Protein AF-A0A2J0MYB4-F1 (afdb_monomer_lite)

Foldseek 3Di:
DPDPVVVVVVVVVVVVVVVVVVVVLVVVVVVDPPQLSVLCVLCVLVVVVVVCVVCCVVCVPVDPDPVDVVVVVVSVVVSVVSVVVSVVSVD

Secondary structure (DSSP, 8-state):
-TTHHHHHHHHHHHHHHHHHHHHHHHHHHHHS-HHHHHHHHTTHHHHHHHHHHHHHHH-TTT------HHHHHHHHHHHHHHHHHHHHH--

pLDDT: mean 76.75, std 11.8, range [44.22, 94.44]

Sequence (91 aa):
QKNQGSTVALFFTGQVAGALGFVLVNYAISLASVSLVNAMQGAQYAFLLIMIILIAKKFPKVMSEKLTGAVLVQKIFAIILISIGIGLIAF

Structure (mmCIF, N/CA/C/O backbone):
data_AF-A0A2J0MYB4-F1
#
_entry.id   AF-A0A2J0MYB4-F1
#
loop_
_atom_site.group_PDB
_atom_site.id
_atom_site.type_symbol
_atom_site.label_atom_id
_atom_site.label_alt_id
_atom_site.label_comp_id
_atom_site.label_asym_id
_atom_site.label_entity_id
_atom_site.label_seq_id
_atom_site.pdbx_PDB_ins_code
_atom_site.Cartn_x
_atom_site.Cartn_y
_atom_site.Cartn_z
_atom_site.occupancy
_atom_site.B_iso_or_equiv
_atom_site.auth_seq_id
_atom_site.auth_comp_id
_atom_site.auth_asym_id
_atom_site.auth_atom_id
_atom_site.pdbx_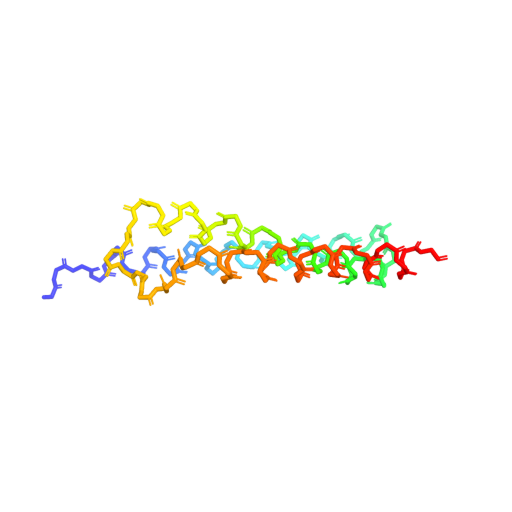PDB_model_num
ATOM 1 N N . GLN A 1 1 ? -23.276 -19.841 18.471 1.00 50.34 1 GLN A N 1
ATOM 2 C CA . GLN A 1 1 ? -22.881 -20.573 17.241 1.00 50.34 1 GLN A CA 1
ATOM 3 C C . GLN A 1 1 ? -23.500 -20.032 15.931 1.00 50.34 1 GLN A C 1
ATOM 5 O O . GLN A 1 1 ? -23.354 -20.670 14.899 1.00 50.34 1 GLN A O 1
ATOM 10 N N . LYS A 1 2 ? -24.115 -18.836 15.887 1.00 44.22 2 LYS A N 1
ATOM 11 C CA . LYS A 1 2 ? -24.895 -18.356 14.724 1.00 44.22 2 LYS A CA 1
ATOM 12 C C . LYS A 1 2 ? -24.166 -17.297 13.871 1.00 44.22 2 LYS A C 1
ATOM 14 O O . LYS A 1 2 ? -24.687 -16.202 13.724 1.00 44.22 2 LYS A O 1
ATOM 19 N N . ASN A 1 3 ? -22.958 -17.579 13.361 1.00 51.19 3 ASN A N 1
ATOM 20 C CA . ASN A 1 3 ? -22.342 -16.705 12.335 1.00 51.19 3 ASN A CA 1
ATOM 21 C C . ASN A 1 3 ? -21.205 -17.317 11.482 1.00 51.19 3 ASN A C 1
ATOM 23 O O . ASN A 1 3 ? -20.487 -16.577 10.816 1.00 51.19 3 ASN A O 1
ATOM 27 N N . GLN A 1 4 ? -21.021 -18.645 11.463 1.00 55.59 4 GLN A N 1
ATOM 28 C CA . GLN A 1 4 ? -19.910 -19.264 10.716 1.00 55.59 4 GLN A CA 1
ATOM 29 C C . GLN A 1 4 ? -20.013 -19.058 9.191 1.00 55.59 4 GLN A C 1
ATOM 31 O O . GLN A 1 4 ? -18.997 -18.808 8.553 1.00 55.59 4 GLN A O 1
ATOM 36 N N . GLY A 1 5 ? -21.222 -19.066 8.612 1.00 59.66 5 GLY A N 1
ATOM 37 C CA . GLY A 1 5 ? -21.415 -18.862 7.166 1.00 59.66 5 GLY A CA 1
ATOM 38 C C . GLY A 1 5 ? -20.935 -17.494 6.664 1.00 59.66 5 GLY A C 1
ATOM 39 O O . GLY A 1 5 ? -20.283 -17.412 5.627 1.00 59.66 5 GLY A O 1
ATOM 40 N N . SER A 1 6 ? -21.170 -16.426 7.433 1.00 63.69 6 SER A N 1
ATOM 41 C CA . SER A 1 6 ? -20.736 -15.067 7.074 1.00 63.69 6 SER A CA 1
ATOM 42 C C . SER A 1 6 ? -19.223 -14.882 7.212 1.00 63.69 6 SER A C 1
ATOM 44 O O . SER A 1 6 ? -18.614 -14.180 6.410 1.00 63.69 6 SER A O 1
ATOM 46 N N . THR A 1 7 ? -18.593 -15.533 8.197 1.00 75.38 7 THR A N 1
ATOM 47 C CA . THR A 1 7 ? -17.130 -15.496 8.363 1.00 75.38 7 THR A CA 1
ATOM 48 C C . THR A 1 7 ? -16.419 -16.282 7.264 1.00 75.38 7 THR A C 1
ATOM 50 O O . THR A 1 7 ? -15.418 -15.804 6.736 1.00 75.38 7 THR A O 1
ATOM 53 N N . VAL A 1 8 ? -16.952 -17.444 6.872 1.00 80.88 8 VAL A N 1
ATOM 54 C CA . VAL A 1 8 ? -16.407 -18.240 5.761 1.00 80.88 8 VAL A CA 1
ATOM 55 C C . VAL A 1 8 ? -16.547 -17.491 4.435 1.00 80.88 8 VAL A C 1
ATOM 57 O O . VAL A 1 8 ? -15.589 -17.443 3.670 1.00 80.88 8 VAL A O 1
ATOM 60 N N . ALA A 1 9 ? -17.687 -16.837 4.188 1.00 83.69 9 ALA A N 1
ATOM 61 C CA . ALA A 1 9 ? -17.871 -16.007 2.998 1.00 83.69 9 ALA A CA 1
ATOM 62 C C . ALA A 1 9 ? -16.874 -14.834 2.949 1.00 83.69 9 ALA A C 1
ATOM 64 O O . ALA A 1 9 ? -16.212 -14.638 1.933 1.00 83.69 9 ALA A O 1
ATOM 65 N N . LEU A 1 10 ? -16.697 -14.101 4.057 1.00 83.62 10 LEU A N 1
ATOM 66 C CA . LEU A 1 10 ? -15.706 -13.020 4.142 1.00 83.62 10 LEU A CA 1
ATOM 67 C C . LEU A 1 10 ? -14.275 -13.530 3.917 1.00 83.62 10 LEU A C 1
ATOM 69 O O . LEU A 1 10 ? -13.506 -12.913 3.177 1.00 83.62 10 LEU A O 1
ATOM 73 N N . PHE A 1 11 ? -13.931 -14.681 4.492 1.00 87.38 11 PHE A N 1
ATOM 74 C CA . PHE A 1 11 ? -12.629 -15.310 4.291 1.00 87.38 11 PHE A CA 1
ATOM 75 C C . PHE A 1 11 ? -12.389 -15.662 2.818 1.00 87.38 11 PHE A C 1
ATOM 77 O O . PHE A 1 11 ? -11.364 -15.277 2.255 1.00 87.38 11 PHE A O 1
ATOM 84 N N . PHE A 1 12 ? -13.361 -16.307 2.168 1.00 91.12 12 PHE A N 1
ATOM 85 C CA . PHE A 1 12 ? -13.281 -16.633 0.744 1.00 91.12 12 PHE A CA 1
ATOM 86 C C . PHE A 1 12 ? -13.161 -15.384 -0.129 1.00 91.12 12 PHE A C 1
ATOM 88 O O . PHE A 1 12 ? -12.335 -15.365 -1.037 1.00 91.12 12 PHE A O 1
ATOM 95 N N . THR A 1 13 ? -13.913 -14.317 0.159 1.00 87.94 13 THR A N 1
ATOM 96 C CA . THR A 1 13 ? -13.793 -13.068 -0.611 1.00 87.94 13 THR A CA 1
ATOM 97 C C . THR A 1 13 ? -12.397 -12.455 -0.510 1.00 87.94 13 THR A C 1
ATOM 99 O O . THR A 1 13 ? -11.846 -12.037 -1.527 1.00 87.94 13 THR A O 1
ATOM 102 N N . GLY A 1 14 ? -11.784 -12.462 0.679 1.00 88.06 14 GLY A N 1
ATOM 103 C CA . GLY A 1 14 ? -10.409 -11.993 0.856 1.00 88.06 14 GLY A CA 1
ATOM 104 C C . GLY A 1 14 ? -9.395 -12.876 0.128 1.00 88.06 14 GLY A C 1
ATOM 105 O O . GLY A 1 14 ? -8.477 -12.366 -0.511 1.00 88.06 14 GLY A O 1
ATOM 106 N N . GLN A 1 15 ? -9.588 -14.195 0.169 1.00 91.69 15 GLN A N 1
ATOM 107 C CA . GLN A 1 15 ? -8.694 -15.151 -0.478 1.00 91.69 15 GLN A CA 1
ATOM 108 C C . GLN A 1 15 ? -8.756 -15.046 -2.010 1.00 91.69 15 GLN A C 1
ATOM 110 O O . GLN A 1 15 ? -7.716 -15.019 -2.665 1.00 91.69 15 GLN A O 1
ATOM 115 N N . VAL A 1 16 ? -9.958 -14.898 -2.577 1.00 94.06 16 VAL A N 1
ATOM 116 C CA . VAL A 1 16 ? -10.160 -14.676 -4.017 1.00 94.06 16 VAL A CA 1
ATOM 117 C C . VAL A 1 16 ? -9.579 -13.330 -4.445 1.00 94.06 16 VAL A C 1
ATOM 119 O O . VAL A 1 16 ? -8.866 -13.276 -5.442 1.00 94.06 16 VAL A O 1
ATOM 122 N N . ALA A 1 17 ? -9.812 -12.255 -3.687 1.00 90.94 17 ALA A N 1
ATOM 123 C CA . ALA A 1 17 ? -9.224 -10.950 -3.985 1.00 90.94 17 ALA A CA 1
ATOM 124 C C . ALA A 1 17 ? -7.686 -10.993 -3.961 1.00 90.94 17 ALA A C 1
ATOM 126 O O . ALA A 1 17 ? -7.042 -10.432 -4.847 1.00 90.94 17 ALA A O 1
ATOM 127 N N . GLY A 1 18 ? -7.096 -11.703 -2.992 1.00 90.31 18 GLY A N 1
ATOM 128 C CA . GLY A 1 18 ? -5.650 -11.914 -2.915 1.00 90.31 18 GLY A CA 1
ATOM 129 C C . GLY A 1 18 ? -5.105 -12.731 -4.090 1.00 90.31 18 GLY A C 1
ATOM 130 O O . GLY A 1 18 ? -4.112 -12.338 -4.701 1.00 90.31 18 GLY A O 1
ATOM 131 N N . ALA A 1 19 ? -5.781 -13.824 -4.454 1.00 93.56 19 ALA A N 1
ATOM 132 C CA . ALA A 1 19 ? -5.403 -14.658 -5.593 1.00 93.56 19 ALA A CA 1
ATOM 133 C C . ALA A 1 19 ? -5.489 -13.891 -6.922 1.00 93.56 19 ALA A C 1
ATOM 135 O O . ALA A 1 19 ? -4.562 -13.949 -7.729 1.00 93.56 19 ALA A O 1
ATOM 136 N N . LEU A 1 20 ? -6.559 -13.118 -7.129 1.00 94.31 20 LEU A N 1
ATOM 137 C CA . LEU A 1 20 ? -6.694 -12.243 -8.294 1.00 94.31 20 LEU A CA 1
ATOM 138 C C . LEU A 1 20 ? -5.588 -11.187 -8.317 1.00 94.31 20 LEU A C 1
ATOM 140 O O . LEU A 1 20 ? -4.941 -11.015 -9.346 1.00 94.31 20 LEU A O 1
ATOM 144 N N . GLY A 1 21 ? -5.315 -10.535 -7.184 1.00 90.62 21 GLY A N 1
ATOM 145 C CA . GLY A 1 21 ? -4.219 -9.573 -7.066 1.00 90.62 21 GLY A CA 1
ATOM 146 C C . GLY A 1 21 ? -2.873 -10.173 -7.476 1.00 90.62 21 GLY A C 1
ATOM 147 O O . GLY A 1 21 ? -2.145 -9.570 -8.260 1.00 90.62 21 GLY A O 1
ATOM 148 N N . PHE A 1 22 ? -2.578 -11.394 -7.029 1.00 90.69 22 PHE A N 1
ATOM 149 C CA . PHE A 1 22 ? -1.359 -12.107 -7.411 1.00 90.69 22 PHE A CA 1
ATOM 150 C C . PHE A 1 22 ? -1.274 -12.360 -8.922 1.00 90.69 22 PHE A C 1
ATOM 152 O O . PHE A 1 22 ? -0.236 -12.097 -9.534 1.00 90.69 22 PHE A O 1
ATOM 159 N N . VAL A 1 23 ? -2.358 -12.828 -9.546 1.00 94.44 23 VAL A N 1
ATOM 160 C CA . VAL A 1 23 ? -2.396 -13.060 -11.000 1.00 94.44 23 VAL A CA 1
ATOM 161 C C . VAL A 1 23 ? -2.216 -11.750 -11.771 1.00 94.44 23 VAL A C 1
ATOM 163 O O . VAL A 1 23 ? -1.428 -11.706 -12.713 1.00 94.44 23 VAL A O 1
ATOM 166 N N . LEU A 1 24 ? -2.879 -10.669 -11.348 1.00 90.31 24 LEU A N 1
ATOM 167 C CA . LEU A 1 24 ? -2.761 -9.351 -11.980 1.00 90.31 24 LEU A CA 1
ATOM 168 C C . LEU A 1 24 ? -1.334 -8.791 -11.888 1.00 90.31 24 LEU A C 1
ATOM 170 O O . LEU A 1 24 ? -0.844 -8.218 -12.859 1.00 90.31 24 LEU A O 1
ATOM 174 N N . VAL A 1 25 ? -0.651 -8.980 -10.755 1.00 90.38 25 VAL A N 1
ATOM 175 C CA . VAL A 1 25 ? 0.750 -8.559 -10.589 1.00 90.38 25 VAL A CA 1
ATOM 176 C C . VAL A 1 25 ? 1.673 -9.360 -11.506 1.00 90.38 25 VAL A C 1
ATOM 178 O O . VAL A 1 25 ? 2.503 -8.772 -12.191 1.00 90.38 25 VAL A O 1
ATOM 181 N N . ASN A 1 26 ? 1.503 -10.683 -11.588 1.00 90.88 26 ASN A N 1
ATOM 182 C CA . ASN A 1 26 ? 2.294 -11.509 -12.508 1.00 90.88 26 ASN A CA 1
ATOM 183 C C . ASN A 1 26 ? 2.031 -11.148 -13.976 1.00 90.88 26 ASN A C 1
ATOM 185 O O . ASN A 1 26 ? 2.960 -11.112 -14.7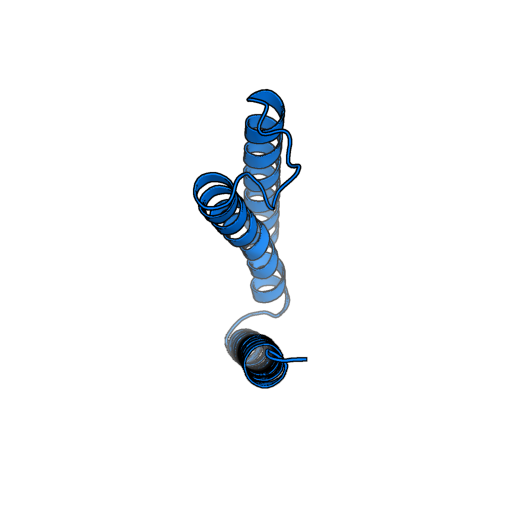80 1.00 90.88 26 ASN A O 1
ATOM 189 N N . TYR A 1 27 ? 0.788 -10.813 -14.321 1.00 91.69 27 TYR A N 1
ATOM 190 C CA . TYR A 1 27 ? 0.459 -10.305 -15.647 1.00 91.69 27 TYR A CA 1
ATOM 191 C C . TYR A 1 27 ? 1.138 -8.956 -15.929 1.00 91.69 27 TYR A C 1
ATOM 193 O O . TYR A 1 27 ? 1.716 -8.772 -16.997 1.00 91.69 27 TYR A O 1
ATOM 201 N N . ALA A 1 28 ? 1.163 -8.038 -14.959 1.00 88.12 28 ALA A N 1
ATOM 202 C CA . ALA A 1 28 ? 1.892 -6.778 -15.087 1.00 88.12 28 ALA A CA 1
ATOM 203 C C . ALA A 1 28 ? 3.406 -6.997 -15.261 1.00 88.12 28 ALA A C 1
ATOM 205 O O . ALA A 1 28 ? 4.021 -6.314 -16.073 1.00 88.12 28 ALA A O 1
ATOM 206 N N . ILE A 1 29 ? 3.993 -7.981 -14.568 1.00 90.06 29 ILE A N 1
ATOM 207 C CA . ILE A 1 29 ? 5.401 -8.385 -14.744 1.00 90.06 29 ILE A CA 1
ATOM 208 C C . ILE A 1 29 ? 5.654 -8.951 -16.150 1.00 90.06 29 ILE A C 1
ATOM 210 O O . ILE A 1 29 ? 6.745 -8.806 -16.687 1.00 90.06 29 ILE A O 1
ATOM 214 N N . SER A 1 30 ? 4.660 -9.580 -16.778 1.00 89.44 30 SER A N 1
ATOM 215 C CA . SER A 1 30 ? 4.788 -10.023 -18.170 1.00 89.44 30 SER A CA 1
ATOM 216 C C . SER A 1 30 ? 4.787 -8.861 -19.171 1.00 89.44 30 SER A C 1
ATOM 218 O O . SER A 1 30 ? 5.282 -9.037 -20.283 1.00 89.44 30 SER A O 1
ATOM 220 N N . LEU A 1 31 ? 4.199 -7.713 -18.821 1.00 85.94 31 LEU A N 1
ATOM 221 C CA . LEU A 1 31 ? 4.100 -6.534 -19.693 1.00 85.94 31 LEU A CA 1
ATOM 222 C C . LEU A 1 31 ? 5.200 -5.493 -19.425 1.00 85.94 31 LEU A C 1
ATOM 224 O O . LEU A 1 31 ? 5.576 -4.757 -20.334 1.00 85.94 31 LEU A O 1
ATOM 228 N N . ALA A 1 32 ? 5.687 -5.402 -18.188 1.00 84.75 32 ALA A N 1
ATOM 229 C CA . ALA A 1 32 ? 6.641 -4.399 -17.719 1.00 84.75 32 ALA A CA 1
ATOM 230 C C . ALA A 1 32 ? 7.823 -5.048 -16.980 1.00 84.75 32 ALA A C 1
ATOM 232 O O . ALA A 1 32 ? 7.828 -6.241 -16.706 1.00 84.75 32 ALA A O 1
ATOM 233 N N . SER A 1 33 ? 8.851 -4.272 -16.627 1.00 85.56 33 SER A N 1
ATOM 234 C CA . SER A 1 33 ? 10.003 -4.832 -15.914 1.00 85.56 33 SER A CA 1
ATOM 235 C C . SER A 1 33 ? 9.635 -5.283 -14.495 1.00 85.56 33 SER A C 1
ATOM 237 O O . SER A 1 33 ? 8.891 -4.613 -13.773 1.00 85.56 33 SER A O 1
ATOM 239 N N . VAL A 1 34 ? 10.217 -6.408 -14.068 1.00 86.56 34 VAL A N 1
ATOM 240 C CA . VAL A 1 34 ? 10.035 -6.973 -12.718 1.00 86.56 34 VAL A CA 1
ATOM 241 C C . VAL A 1 34 ? 10.340 -5.925 -11.639 1.00 86.56 34 VAL A C 1
ATOM 243 O O . VAL A 1 34 ? 9.602 -5.804 -10.662 1.00 86.56 34 VAL A O 1
ATOM 246 N N . SER A 1 35 ? 11.402 -5.133 -11.828 1.00 83.81 35 SER A N 1
ATOM 247 C CA . SER A 1 35 ? 11.799 -4.071 -10.898 1.00 83.81 35 SER A CA 1
ATOM 248 C C . SER A 1 35 ? 10.758 -2.959 -10.795 1.00 83.81 35 SER A C 1
ATOM 250 O O . SER A 1 35 ? 10.464 -2.522 -9.684 1.00 83.81 35 SER A O 1
ATOM 252 N N . LEU A 1 36 ? 10.159 -2.535 -11.914 1.00 81.56 36 LEU A N 1
ATOM 253 C CA . LEU A 1 36 ? 9.138 -1.487 -11.905 1.00 81.56 36 LEU A CA 1
ATOM 254 C C . LEU A 1 36 ? 7.875 -1.959 -11.181 1.00 81.56 36 LEU A C 1
ATOM 256 O O . LEU A 1 36 ? 7.367 -1.256 -10.309 1.00 81.56 36 LEU A O 1
ATOM 260 N N . VAL A 1 37 ? 7.398 -3.171 -11.481 1.00 86.50 37 VAL A N 1
ATOM 261 C CA . VAL A 1 37 ? 6.198 -3.718 -10.829 1.00 86.50 37 VAL A CA 1
ATOM 262 C C . VAL A 1 37 ? 6.427 -3.925 -9.330 1.00 86.50 37 VAL A C 1
ATOM 264 O O . VAL A 1 37 ? 5.561 -3.588 -8.523 1.00 86.50 37 VAL A O 1
ATOM 267 N N . ASN A 1 38 ? 7.610 -4.400 -8.930 1.00 84.06 38 ASN A N 1
ATOM 268 C CA . ASN A 1 38 ? 7.961 -4.522 -7.515 1.00 84.06 38 ASN A CA 1
ATOM 269 C C . ASN A 1 38 ? 8.064 -3.167 -6.810 1.00 84.06 38 ASN A C 1
ATOM 271 O O . ASN A 1 38 ? 7.592 -3.046 -5.681 1.00 84.06 38 ASN A O 1
ATOM 275 N N . ALA A 1 39 ? 8.603 -2.138 -7.465 1.00 82.44 39 ALA A N 1
ATOM 276 C CA . ALA A 1 39 ? 8.609 -0.788 -6.911 1.00 82.44 39 ALA A CA 1
ATOM 277 C C . ALA A 1 39 ? 7.172 -0.265 -6.718 1.00 82.44 39 ALA A C 1
ATOM 279 O O . ALA A 1 39 ? 6.838 0.251 -5.652 1.00 82.44 39 ALA A O 1
ATOM 280 N N . MET A 1 40 ? 6.276 -0.490 -7.685 1.00 82.44 40 MET A N 1
ATOM 281 C CA . MET A 1 40 ? 4.864 -0.098 -7.581 1.00 82.44 40 MET A CA 1
ATOM 282 C C . MET A 1 40 ? 4.120 -0.758 -6.411 1.00 82.44 40 MET A C 1
ATOM 284 O O . MET A 1 40 ? 3.167 -0.165 -5.904 1.00 82.44 40 MET A O 1
ATOM 288 N N . GLN A 1 41 ? 4.558 -1.924 -5.919 1.00 81.75 41 GLN A N 1
ATOM 289 C CA . GLN A 1 41 ? 3.977 -2.518 -4.707 1.00 81.75 41 GLN A CA 1
ATOM 290 C C . GLN A 1 41 ? 4.135 -1.607 -3.480 1.00 81.75 41 GLN A C 1
ATOM 292 O O . GLN A 1 41 ? 3.274 -1.611 -2.604 1.00 81.75 41 GLN A O 1
ATOM 297 N N . GLY A 1 42 ? 5.151 -0.738 -3.435 1.00 77.38 42 GLY A N 1
ATOM 298 C CA . GLY A 1 42 ? 5.272 0.268 -2.378 1.00 77.38 42 GLY A CA 1
ATOM 299 C C . GLY A 1 42 ? 4.094 1.259 -2.339 1.00 77.38 42 GLY A C 1
ATOM 300 O O . GLY A 1 42 ? 3.720 1.737 -1.267 1.00 77.38 42 GLY A O 1
ATOM 301 N N . ALA A 1 43 ? 3.421 1.515 -3.467 1.00 80.31 43 ALA A N 1
ATOM 302 C CA . ALA A 1 43 ? 2.223 2.357 -3.499 1.00 80.31 43 ALA A CA 1
ATOM 303 C C . ALA A 1 43 ? 1.028 1.711 -2.768 1.00 80.31 43 ALA A C 1
ATOM 305 O O . ALA A 1 43 ? 0.122 2.414 -2.312 1.00 80.31 43 ALA A O 1
ATOM 306 N N . GLN A 1 44 ? 1.038 0.385 -2.573 1.00 82.81 44 GLN A N 1
ATOM 307 C CA . GLN A 1 44 ? 0.018 -0.322 -1.795 1.00 82.81 44 GLN A CA 1
ATOM 308 C C . GLN A 1 44 ? -0.050 0.186 -0.347 1.00 82.81 44 GLN A C 1
ATOM 310 O O . GLN A 1 44 ? -1.134 0.232 0.235 1.00 82.81 44 GLN A O 1
ATOM 315 N N . TYR A 1 45 ? 1.069 0.638 0.229 1.00 79.56 45 TYR A N 1
ATOM 316 C CA . TYR A 1 45 ? 1.088 1.204 1.580 1.00 79.56 45 TYR A CA 1
ATOM 317 C C . TYR A 1 45 ? 0.290 2.509 1.686 1.00 79.56 45 TYR A C 1
ATOM 319 O O . TYR A 1 45 ? -0.345 2.757 2.714 1.00 79.56 45 TYR A O 1
ATOM 327 N N . ALA A 1 46 ? 0.246 3.311 0.617 1.00 77.94 46 ALA A N 1
ATOM 328 C CA . ALA A 1 46 ? -0.614 4.490 0.561 1.00 77.94 46 ALA A CA 1
ATOM 329 C C . ALA A 1 46 ? -2.098 4.091 0.555 1.00 77.94 46 ALA A C 1
ATOM 331 O O . ALA A 1 46 ? -2.903 4.661 1.293 1.00 77.94 46 ALA A O 1
ATOM 332 N N . PHE A 1 47 ? -2.453 3.056 -0.213 1.00 81.38 47 PHE A N 1
ATOM 333 C CA . PHE A 1 47 ? -3.814 2.517 -0.242 1.00 81.38 47 PHE A CA 1
ATOM 334 C C . PHE A 1 47 ? -4.238 1.935 1.117 1.00 81.38 47 PHE A C 1
ATOM 336 O O . PHE A 1 47 ? -5.340 2.217 1.594 1.00 81.38 47 PHE A O 1
ATOM 343 N N . LEU A 1 48 ? -3.348 1.192 1.788 1.00 83.06 48 LEU A N 1
ATOM 344 C CA . LEU A 1 48 ? -3.572 0.691 3.148 1.00 83.06 48 LEU A CA 1
ATOM 345 C C . LEU A 1 48 ? -3.832 1.831 4.134 1.00 83.06 48 LEU A C 1
ATOM 347 O O . LEU A 1 48 ? -4.766 1.742 4.926 1.00 83.06 48 LEU A O 1
ATOM 351 N N . LEU A 1 49 ? -3.056 2.914 4.072 1.00 75.94 49 LEU A N 1
ATOM 352 C CA . LEU A 1 49 ? -3.280 4.075 4.928 1.00 75.94 49 LEU A CA 1
ATOM 353 C C . LEU A 1 49 ? -4.654 4.708 4.698 1.00 75.94 49 LEU A C 1
ATOM 355 O O . LEU A 1 49 ? -5.358 4.993 5.666 1.00 75.94 49 LEU A O 1
ATOM 359 N N . ILE A 1 50 ? -5.049 4.911 3.440 1.00 81.50 50 ILE A N 1
ATOM 360 C CA . ILE A 1 50 ? -6.370 5.460 3.114 1.00 81.50 50 ILE A CA 1
ATOM 361 C C . ILE A 1 50 ? -7.465 4.555 3.688 1.00 81.50 50 ILE A C 1
ATOM 363 O O . ILE A 1 50 ? -8.374 5.048 4.358 1.00 81.50 50 ILE A O 1
ATOM 367 N N . MET A 1 51 ? -7.358 3.235 3.504 1.00 79.50 51 MET A N 1
ATOM 368 C CA . MET A 1 51 ? -8.315 2.283 4.075 1.00 79.50 51 MET A CA 1
ATOM 369 C C . MET A 1 51 ? -8.355 2.346 5.601 1.00 79.50 51 MET A C 1
ATOM 371 O O . MET A 1 51 ? -9.443 2.384 6.173 1.00 79.50 51 MET A O 1
ATOM 375 N N . ILE A 1 52 ? -7.197 2.415 6.261 1.00 78.75 52 ILE A N 1
ATOM 376 C CA . ILE A 1 52 ? -7.109 2.552 7.717 1.00 78.75 52 ILE A CA 1
ATOM 377 C C . ILE A 1 52 ? -7.813 3.831 8.178 1.00 78.75 52 ILE A C 1
ATOM 379 O O . ILE A 1 52 ? -8.625 3.765 9.093 1.00 78.75 52 ILE A O 1
ATOM 383 N N . ILE A 1 53 ? -7.589 4.973 7.523 1.00 74.19 53 ILE A N 1
ATOM 384 C CA . ILE A 1 53 ? -8.250 6.241 7.878 1.00 74.19 53 ILE A CA 1
ATOM 385 C C . ILE A 1 53 ? -9.772 6.143 7.694 1.00 74.19 53 ILE A C 1
ATOM 387 O O . ILE A 1 53 ? -10.532 6.564 8.572 1.00 74.19 53 ILE A O 1
ATOM 391 N N . LEU A 1 54 ? -10.236 5.570 6.579 1.00 78.88 54 LEU A N 1
ATOM 392 C CA . LEU A 1 54 ? -11.665 5.395 6.301 1.00 78.88 54 LEU A CA 1
ATOM 393 C C . LEU A 1 54 ? -12.337 4.463 7.320 1.00 78.88 54 LEU A C 1
ATOM 395 O O . LEU A 1 54 ? -13.428 4.767 7.813 1.00 78.88 54 LEU A O 1
ATOM 399 N N . ILE A 1 55 ? -11.684 3.351 7.662 1.00 74.56 55 ILE A N 1
ATOM 400 C CA . ILE A 1 55 ? -12.185 2.380 8.641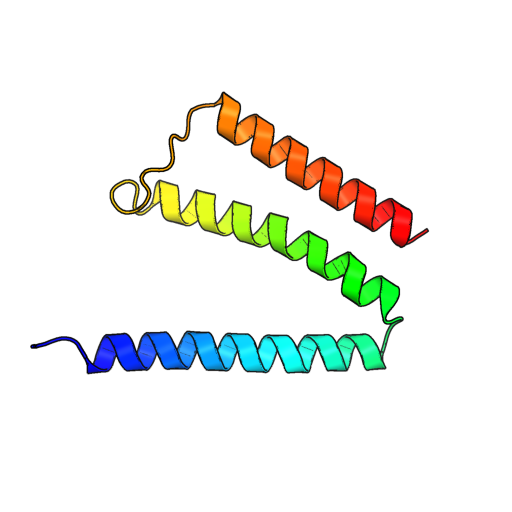 1.00 74.56 55 ILE A CA 1
ATOM 401 C C . ILE A 1 55 ? -12.134 2.969 10.049 1.00 74.56 55 ILE A C 1
ATOM 403 O O . ILE A 1 55 ? -13.121 2.860 10.770 1.00 74.56 55 ILE A O 1
ATOM 407 N N . ALA A 1 56 ? -11.054 3.652 10.429 1.00 71.69 56 ALA A N 1
ATOM 408 C CA . ALA A 1 56 ? -10.917 4.275 11.742 1.00 71.69 56 ALA A CA 1
ATOM 409 C C . ALA A 1 56 ? -11.979 5.364 11.972 1.00 71.69 56 ALA A C 1
ATOM 411 O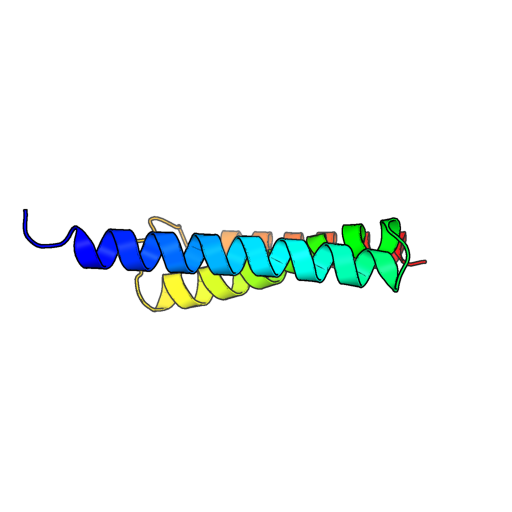 O . ALA A 1 56 ? -12.538 5.449 13.065 1.00 71.69 56 ALA A O 1
ATOM 412 N N . LYS A 1 57 ? -12.344 6.136 10.935 1.00 68.50 57 LYS A N 1
ATOM 413 C CA . LYS A 1 57 ? -13.454 7.105 11.009 1.00 68.50 57 LYS A CA 1
ATOM 414 C C . LYS A 1 57 ? -14.816 6.421 11.196 1.00 68.50 57 LYS A C 1
ATOM 416 O O . LYS A 1 57 ? -15.677 6.959 11.888 1.00 68.50 57 LYS A O 1
ATOM 421 N N . LYS A 1 58 ? -15.030 5.259 10.570 1.00 72.12 58 LYS A N 1
ATOM 422 C CA . LYS A 1 58 ? -16.318 4.539 10.579 1.00 72.12 58 LYS A CA 1
ATOM 423 C C . LYS A 1 58 ? -16.487 3.606 11.789 1.00 72.12 58 LYS A C 1
ATOM 425 O O . LYS A 1 58 ? -17.605 3.420 12.256 1.00 72.12 58 LYS A O 1
ATOM 430 N N . PHE A 1 59 ? -15.393 3.048 12.308 1.00 67.31 59 PHE A N 1
ATOM 431 C CA . PHE A 1 59 ? -15.356 2.088 13.416 1.00 67.31 59 PHE A CA 1
ATOM 432 C C . PHE A 1 59 ? -14.232 2.407 14.424 1.00 67.31 59 PHE A C 1
ATOM 434 O O . PHE A 1 59 ? -13.341 1.583 14.649 1.00 67.31 59 PHE A O 1
ATOM 441 N N . PRO A 1 60 ? -14.294 3.561 15.116 1.00 62.88 60 PRO A N 1
ATOM 442 C CA . PRO A 1 60 ? -13.266 3.971 16.080 1.00 62.88 60 PRO A CA 1
ATOM 443 C C . PRO A 1 60 ? -13.144 3.024 17.288 1.00 62.88 60 PRO A C 1
ATOM 445 O O . PRO A 1 60 ? -12.137 3.028 17.979 1.00 62.88 60 PRO A O 1
ATOM 448 N N . LYS A 1 61 ? -14.159 2.186 17.546 1.00 61.25 61 LYS A N 1
ATOM 449 C CA . LYS A 1 61 ? -14.168 1.193 18.636 1.00 61.25 61 LYS A CA 1
ATOM 450 C C . LYS A 1 61 ? -13.378 -0.087 18.333 1.00 61.25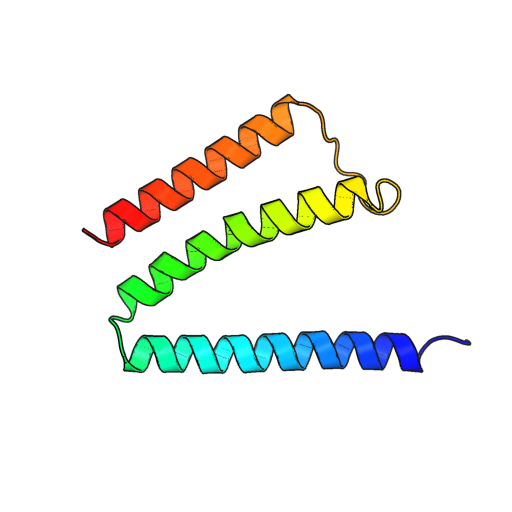 61 LYS A C 1
ATOM 452 O O . LYS A 1 61 ? -13.056 -0.814 19.264 1.00 61.25 61 LYS A O 1
ATOM 457 N N . VAL A 1 62 ? -13.128 -0.391 17.056 1.00 62.78 62 VAL A N 1
ATOM 458 C CA . VAL A 1 62 ? -12.407 -1.608 16.621 1.00 62.78 62 VAL A CA 1
ATOM 459 C C . VAL A 1 62 ? -10.908 -1.327 16.480 1.00 62.78 62 VAL A C 1
ATOM 461 O O . VAL A 1 62 ? -10.087 -2.230 16.601 1.00 62.78 62 VAL A O 1
ATOM 464 N N . MET A 1 63 ? -10.549 -0.059 16.273 1.00 54.59 63 MET A N 1
ATOM 465 C CA . MET A 1 63 ? -9.178 0.389 16.100 1.00 54.59 63 MET A CA 1
ATOM 466 C C . MET A 1 63 ? -8.729 1.134 17.365 1.00 54.59 63 MET A C 1
ATOM 468 O O . MET A 1 63 ? -9.071 2.296 17.555 1.00 54.59 63 MET A O 1
ATOM 472 N N . SER A 1 64 ? -7.912 0.508 18.219 1.00 54.84 64 SER A N 1
ATOM 473 C CA . SER A 1 64 ? -7.220 1.181 19.344 1.00 54.84 64 SER A CA 1
ATOM 474 C C . SER A 1 64 ? -6.104 2.129 18.868 1.00 54.84 64 SER A C 1
ATOM 476 O O . SER A 1 64 ? -5.111 2.358 19.562 1.00 54.84 64 SER A O 1
ATOM 478 N N . GLU A 1 65 ? -6.212 2.628 17.641 1.00 54.25 65 GLU A N 1
ATOM 479 C CA . GLU A 1 65 ? -5.206 3.455 17.008 1.00 54.25 65 GLU A CA 1
ATOM 480 C C . GLU A 1 65 ? -5.329 4.864 17.581 1.00 54.25 65 GLU A C 1
ATOM 482 O O . GLU A 1 65 ? -6.335 5.552 17.398 1.00 54.25 65 GLU A O 1
ATOM 487 N N . LYS A 1 66 ? -4.304 5.291 18.325 1.00 55.75 66 LYS A N 1
ATOM 488 C CA . LYS A 1 66 ? -4.188 6.667 18.806 1.00 55.75 66 LYS A CA 1
ATOM 489 C C . LYS A 1 66 ? -3.992 7.564 17.586 1.00 55.75 66 LYS A C 1
ATOM 491 O O . LYS A 1 66 ? -2.862 7.824 17.179 1.00 55.75 66 LYS A O 1
ATOM 496 N N . LEU A 1 67 ? -5.091 8.030 16.994 1.00 60.34 67 LEU A N 1
ATOM 497 C CA . LEU A 1 67 ? -5.116 9.073 15.965 1.00 60.34 67 LEU A CA 1
ATOM 498 C C . LEU A 1 67 ? -4.758 10.437 16.578 1.00 60.34 67 LEU A C 1
ATOM 500 O O . LEU A 1 67 ? -5.460 11.430 16.413 1.00 60.34 67 LEU A O 1
ATOM 504 N N . THR A 1 68 ? -3.666 10.496 17.332 1.00 66.88 68 THR A N 1
ATOM 505 C CA . THR A 1 68 ? -3.060 11.753 17.748 1.00 66.88 68 THR A CA 1
ATOM 506 C C . THR A 1 68 ? -2.474 12.394 16.491 1.00 66.88 68 THR A C 1
ATOM 508 O O . THR A 1 68 ? -1.834 11.698 15.702 1.00 66.88 68 THR A O 1
ATOM 511 N N . GLY A 1 69 ? -2.660 13.702 16.287 1.00 65.62 69 GLY A N 1
ATOM 512 C CA . GLY A 1 69 ? -2.235 14.389 15.054 1.00 65.62 69 GLY A CA 1
ATOM 513 C C . GLY A 1 69 ? -0.780 14.107 14.639 1.00 65.62 69 GLY A C 1
ATOM 514 O O . GLY A 1 69 ? -0.498 13.962 13.454 1.00 65.62 69 GLY A O 1
ATOM 515 N N . ALA A 1 70 ? 0.118 13.902 15.608 1.00 71.25 70 ALA A N 1
ATOM 516 C CA . ALA A 1 70 ? 1.510 13.509 15.375 1.00 71.25 70 ALA A CA 1
ATOM 517 C C . ALA A 1 70 ? 1.671 12.158 14.642 1.00 71.25 70 ALA A C 1
ATOM 519 O O . ALA A 1 70 ? 2.496 12.044 13.739 1.00 71.25 70 ALA A O 1
ATOM 520 N N . VAL A 1 71 ? 0.860 11.149 14.979 1.00 70.62 71 VAL A N 1
ATOM 521 C CA . VAL A 1 71 ? 0.900 9.817 14.344 1.00 70.62 71 VAL A CA 1
ATOM 522 C C . VAL A 1 71 ? 0.413 9.897 12.897 1.00 70.62 71 VAL A C 1
ATOM 524 O O . VAL A 1 71 ? 0.950 9.227 12.016 1.00 70.62 71 VAL A O 1
ATOM 527 N N . LEU A 1 72 ? -0.576 10.753 12.629 1.00 71.12 72 LEU A N 1
ATOM 528 C CA . LEU A 1 72 ? -1.082 10.969 11.276 1.00 71.12 72 LEU A CA 1
ATOM 529 C C . LEU A 1 72 ? -0.025 11.647 10.390 1.00 71.12 72 LEU A C 1
ATOM 531 O O . LEU A 1 72 ? 0.218 11.193 9.273 1.00 71.12 72 LEU A O 1
ATOM 535 N N . VAL A 1 73 ? 0.656 12.671 10.913 1.00 76.94 73 VAL A N 1
ATOM 536 C CA . VAL A 1 73 ? 1.756 13.355 10.212 1.00 76.94 73 VAL A CA 1
ATOM 537 C C . VAL A 1 73 ? 2.919 12.398 9.938 1.00 76.94 73 VAL A C 1
ATOM 539 O O . VAL A 1 73 ? 3.422 12.366 8.816 1.00 76.94 73 VAL A O 1
ATOM 542 N N . GLN A 1 74 ? 3.302 11.565 10.912 1.00 77.06 74 GLN A N 1
ATOM 543 C CA . GLN A 1 74 ? 4.354 10.559 10.728 1.00 77.06 74 GLN A CA 1
ATOM 544 C C . GLN A 1 74 ? 4.008 9.572 9.604 1.00 77.06 74 GLN A C 1
ATOM 546 O O . GLN A 1 74 ? 4.859 9.238 8.779 1.00 77.06 74 GLN A O 1
ATOM 551 N N . LYS A 1 75 ? 2.752 9.123 9.539 1.00 74.06 75 LYS A N 1
ATOM 552 C CA . LYS A 1 75 ? 2.306 8.206 8.490 1.00 74.06 75 LYS A CA 1
ATOM 553 C C . LYS A 1 75 ? 2.275 8.854 7.098 1.00 74.06 75 LYS A C 1
ATOM 555 O O . LYS A 1 75 ? 2.631 8.195 6.124 1.00 74.06 75 LYS A O 1
ATOM 560 N N . ILE A 1 76 ? 1.895 10.130 6.996 1.00 78.06 76 ILE A N 1
ATOM 561 C CA . ILE A 1 76 ? 1.961 10.886 5.732 1.00 78.06 76 ILE A CA 1
ATOM 562 C C . ILE A 1 76 ? 3.419 11.018 5.271 1.00 78.06 76 ILE A C 1
ATOM 564 O O . ILE A 1 76 ? 3.718 10.732 4.113 1.00 78.06 76 ILE A O 1
ATOM 568 N N . PHE A 1 77 ? 4.337 11.363 6.180 1.00 82.38 77 PHE A N 1
ATOM 569 C CA . PHE A 1 77 ? 5.773 11.418 5.883 1.00 82.38 77 PHE A CA 1
ATOM 570 C C . PHE A 1 77 ? 6.323 10.074 5.395 1.00 82.38 77 PHE A C 1
ATOM 572 O O . PHE A 1 77 ? 7.071 10.041 4.421 1.00 82.38 77 PHE A O 1
ATOM 579 N N . ALA A 1 78 ? 5.920 8.964 6.019 1.00 75.44 78 ALA A N 1
ATOM 580 C CA . ALA A 1 78 ? 6.319 7.627 5.586 1.00 75.44 78 ALA A CA 1
ATOM 581 C C . ALA A 1 78 ? 5.841 7.317 4.156 1.00 75.44 78 ALA A C 1
ATOM 583 O O . ALA A 1 78 ? 6.605 6.768 3.367 1.00 75.44 78 ALA A O 1
ATOM 584 N N . ILE A 1 79 ? 4.620 7.715 3.783 1.00 77.62 79 ILE A N 1
ATOM 585 C CA . ILE A 1 79 ? 4.105 7.522 2.416 1.00 77.62 79 ILE A CA 1
ATOM 586 C C . ILE A 1 79 ? 4.860 8.372 1.406 1.00 77.62 79 ILE A C 1
ATOM 588 O O . ILE A 1 79 ? 5.177 7.878 0.326 1.00 77.62 79 ILE A O 1
ATOM 592 N N . ILE A 1 80 ? 5.162 9.626 1.744 1.00 80.69 80 ILE A N 1
ATOM 593 C CA . ILE A 1 80 ? 5.959 10.505 0.883 1.00 80.69 80 ILE A CA 1
ATOM 594 C C . ILE A 1 80 ? 7.343 9.885 0.670 1.00 80.69 80 ILE A C 1
ATOM 596 O O . ILE A 1 80 ? 7.791 9.782 -0.466 1.00 80.69 80 ILE A O 1
ATOM 600 N N . LEU A 1 81 ? 7.979 9.386 1.733 1.00 78.81 81 LEU A N 1
ATOM 601 C CA . LEU A 1 81 ? 9.281 8.726 1.655 1.00 78.81 81 LEU A CA 1
ATOM 602 C C . LEU A 1 81 ? 9.242 7.450 0.797 1.00 78.81 81 LEU A C 1
ATOM 604 O O . LEU A 1 81 ? 10.124 7.252 -0.036 1.00 78.81 81 LEU A O 1
ATOM 608 N N . ILE A 1 82 ? 8.203 6.620 0.945 1.00 77.12 82 ILE A N 1
ATOM 609 C CA . ILE A 1 82 ? 7.989 5.439 0.093 1.00 77.12 82 ILE A CA 1
ATOM 610 C C . ILE A 1 82 ? 7.789 5.869 -1.366 1.00 77.12 82 ILE A C 1
ATOM 612 O O . ILE A 1 82 ? 8.429 5.319 -2.254 1.00 77.12 82 ILE A O 1
ATOM 616 N N . SER A 1 83 ? 6.964 6.886 -1.620 1.00 75.12 83 SER A N 1
ATOM 617 C CA . SER A 1 83 ? 6.689 7.405 -2.969 1.00 75.12 83 SER A CA 1
ATOM 618 C C . SER A 1 83 ? 7.952 7.945 -3.645 1.00 75.12 83 SER A C 1
ATOM 620 O O . SER A 1 83 ? 8.183 7.676 -4.822 1.00 75.12 83 SER A O 1
ATOM 622 N N . ILE A 1 84 ? 8.798 8.653 -2.892 1.00 79.19 84 ILE A N 1
ATOM 623 C CA . ILE A 1 84 ? 10.104 9.132 -3.360 1.00 79.19 84 ILE A CA 1
ATOM 624 C C . ILE A 1 84 ? 11.028 7.950 -3.670 1.00 79.19 84 ILE A C 1
ATOM 626 O O . ILE A 1 84 ? 11.666 7.943 -4.718 1.00 79.19 84 ILE A O 1
ATOM 630 N N . GLY A 1 85 ? 11.070 6.932 -2.804 1.00 73.19 85 GLY A N 1
ATOM 631 C CA . GLY A 1 85 ? 11.856 5.718 -3.040 1.00 73.19 85 GLY A CA 1
ATOM 632 C C . GLY A 1 85 ? 11.447 4.992 -4.323 1.00 73.19 85 GLY A C 1
ATOM 633 O O . GLY A 1 85 ? 12.306 4.580 -5.094 1.00 73.19 85 GLY A O 1
ATOM 634 N N . ILE A 1 86 ? 10.144 4.905 -4.605 1.00 68.38 86 ILE A N 1
ATOM 635 C CA . ILE A 1 86 ? 9.630 4.329 -5.858 1.00 68.38 86 ILE A CA 1
ATOM 636 C C . ILE A 1 86 ? 10.055 5.177 -7.060 1.00 68.38 86 ILE A C 1
ATOM 638 O O . ILE A 1 86 ? 10.520 4.624 -8.053 1.00 68.38 86 ILE A O 1
ATOM 642 N N . GLY A 1 87 ? 9.931 6.506 -6.967 1.00 71.88 87 GLY A N 1
ATOM 643 C CA . GLY A 1 87 ? 10.350 7.427 -8.026 1.00 71.88 87 GLY A CA 1
ATOM 644 C C . GLY A 1 87 ? 11.848 7.354 -8.336 1.00 71.88 87 GLY A C 1
ATOM 645 O O . GLY A 1 87 ? 12.223 7.455 -9.497 1.00 71.88 87 GLY A O 1
ATOM 646 N N . LEU A 1 88 ? 12.685 7.118 -7.320 1.00 69.69 88 LEU A N 1
ATOM 647 C CA . LEU A 1 88 ? 14.131 6.948 -7.480 1.00 69.69 88 LEU A CA 1
ATOM 648 C C . LEU A 1 88 ? 14.505 5.606 -8.124 1.00 69.69 88 LEU A C 1
ATOM 650 O O . LEU A 1 88 ? 15.481 5.547 -8.850 1.00 69.69 88 LEU A O 1
ATOM 654 N N . ILE A 1 89 ? 13.750 4.534 -7.857 1.00 64.69 89 ILE A N 1
ATOM 655 C CA . ILE A 1 89 ? 13.972 3.213 -8.479 1.00 64.69 89 ILE A CA 1
ATOM 656 C C . ILE A 1 89 ? 13.455 3.186 -9.928 1.00 64.69 89 ILE A C 1
ATOM 658 O O . ILE A 1 89 ? 13.927 2.397 -10.743 1.00 6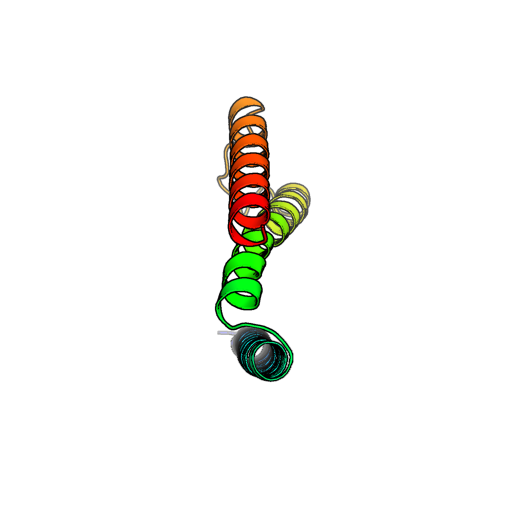4.69 89 ILE A O 1
ATOM 662 N N . ALA A 1 90 ? 12.455 4.012 -10.242 1.00 61.53 90 ALA A N 1
ATOM 663 C CA . ALA A 1 90 ? 11.883 4.127 -11.581 1.00 61.53 90 ALA A CA 1
ATOM 664 C C . ALA A 1 90 ? 12.751 4.939 -12.563 1.00 61.53 90 ALA A C 1
ATOM 666 O O . ALA A 1 90 ? 12.457 4.914 -13.760 1.00 61.53 90 ALA A O 1
ATOM 667 N N . PHE A 1 91 ? 13.766 5.652 -12.069 1.00 55.50 91 PHE A N 1
ATOM 668 C CA . PHE A 1 91 ? 14.685 6.493 -12.840 1.00 55.50 91 PHE A CA 1
ATOM 669 C C . PHE A 1 91 ? 16.075 5.851 -12.910 1.00 55.50 91 PHE A C 1
ATOM 671 O O . PHE A 1 91 ? 16.721 5.982 -13.972 1.00 55.50 91 PHE A O 1
#

Radius of gyration: 17.21 Å; chains: 1; bounding box: 40×35×39 Å